Protein AF-A0ABC8M854-F1 (afdb_monomer)

Solvent-accessible surface area (backbone atoms only — not comparable to full-atom values): 6717 Å² total; per-residue (Å²): 90,73,29,66,58,44,74,56,57,31,57,77,68,72,51,89,68,96,61,68,50,41,53,39,76,62,38,41,60,63,68,94,68,95,63,82,87,71,75,65,58,49,70,58,55,46,32,35,75,76,70,71,40,78,71,76,93,52,92,71,42,68,61,57,49,47,52,48,40,51,49,54,52,46,37,38,74,77,66,64,48,75,45,64,36,78,69,57,72,78,65,61,60,61,58,65,75,72,68,71,79,80,77,79,81,128

Organism: Eruca vesicaria subsp. sativa (NCBI:txid29727)

Mean predicted aligned error: 8.49 Å

Sequence (106 aa):
MVGHLLNRDLKELKMDHARVIDTSLLFKYDFSESIGKVPMPTLDHLCKSVLGYEMQKSLGRCVHEAVATMKLVRAILEHGADTSVPLPDEMLKTDESRLVPKKKKG

Radius of gyration: 17.76 Å; Cα contacts (8 Å, |Δi|>4): 101; chains: 1; bounding box: 31×63×32 Å

Secondary structure (DSSP, 8-state):
-EESSHHHHHHHTT---S--EEHHHH-EE---S--SSPPPPPHHHHHHHHHSSPPP--TTHHHHHHHHHHHHHHHHHHH---SEEPPPHHHHHHHHTT--------

pLDDT: mean 84.64, std 16.99, range [43.72, 98.0]

Structure (mmCIF, N/CA/C/O backbone):
data_AF-A0ABC8M854-F1
#
_entry.id   AF-A0ABC8M854-F1
#
loop_
_atom_site.group_PDB
_atom_site.id
_atom_site.type_symbol
_atom_site.label_atom_id
_atom_site.label_alt_id
_atom_site.label_comp_id
_atom_site.label_asym_id
_atom_site.label_entity_id
_atom_site.label_seq_id
_atom_site.pdbx_PDB_ins_code
_atom_site.Cartn_x
_atom_site.Cartn_y
_atom_site.Cartn_z
_atom_site.occupancy
_atom_site.B_iso_or_equiv
_atom_site.auth_seq_id
_atom_site.auth_comp_id
_atom_site.auth_asym_id
_atom_site.auth_atom_id
_atom_site.pdbx_PDB_model_num
ATOM 1 N N . MET A 1 1 ? -2.351 -6.178 -10.236 1.00 93.81 1 MET A N 1
ATOM 2 C CA . MET A 1 1 ? -1.268 -6.073 -9.215 1.00 93.81 1 MET A CA 1
ATOM 3 C C . MET A 1 1 ? -1.621 -5.016 -8.171 1.00 93.81 1 MET A C 1
ATOM 5 O O . MET A 1 1 ? -2.402 -4.131 -8.497 1.00 93.81 1 MET A O 1
ATOM 9 N N . VAL A 1 2 ? -1.078 -5.102 -6.951 1.00 97.50 2 VAL A N 1
ATOM 10 C CA . VAL A 1 2 ? -1.236 -4.093 -5.881 1.00 97.50 2 VAL A CA 1
ATOM 11 C C . VAL A 1 2 ? 0.150 -3.626 -5.445 1.00 97.50 2 VAL A C 1
ATOM 13 O O . VAL A 1 2 ? 1.042 -4.459 -5.314 1.00 97.50 2 VAL A O 1
ATOM 16 N N . GLY A 1 3 ? 0.331 -2.324 -5.242 1.00 97.44 3 GLY A N 1
ATOM 17 C CA . GLY A 1 3 ? 1.604 -1.746 -4.816 1.00 97.44 3 GLY A CA 1
ATOM 18 C C . GLY A 1 3 ? 1.532 -0.227 -4.700 1.00 97.44 3 GLY A C 1
ATOM 19 O O . GLY A 1 3 ? 0.444 0.344 -4.727 1.00 97.44 3 GLY A O 1
ATOM 20 N N . HIS A 1 4 ? 2.686 0.423 -4.562 1.00 97.25 4 HIS A N 1
ATOM 21 C CA . HIS A 1 4 ? 2.805 1.874 -4.416 1.00 97.25 4 HIS A CA 1
ATOM 22 C C . HIS A 1 4 ? 3.829 2.399 -5.424 1.00 97.25 4 HIS A C 1
ATOM 24 O O . HIS A 1 4 ? 4.962 1.932 -5.414 1.00 97.25 4 HIS A O 1
ATOM 30 N N . LEU A 1 5 ? 3.445 3.355 -6.277 1.00 95.62 5 LEU A N 1
ATOM 31 C CA . LEU A 1 5 ? 4.259 3.824 -7.411 1.00 95.62 5 LEU A CA 1
ATOM 32 C C . LEU A 1 5 ? 4.622 2.684 -8.384 1.00 95.62 5 LEU A C 1
ATOM 34 O O . LEU A 1 5 ? 5.745 2.602 -8.892 1.00 95.62 5 LEU A O 1
ATOM 38 N N . LEU A 1 6 ? 3.643 1.819 -8.674 1.00 95.81 6 LEU A N 1
ATOM 39 C CA . LEU A 1 6 ? 3.793 0.613 -9.498 1.00 95.81 6 LEU A CA 1
ATOM 40 C C . LEU A 1 6 ? 4.298 0.917 -10.911 1.00 95.81 6 LEU A C 1
ATOM 42 O O . LEU A 1 6 ? 4.860 0.044 -11.566 1.00 95.81 6 LEU A O 1
ATOM 46 N N . ASN A 1 7 ? 4.126 2.148 -11.396 1.00 94.62 7 ASN A N 1
ATOM 47 C CA . ASN A 1 7 ? 4.661 2.571 -12.686 1.00 94.62 7 ASN A CA 1
ATOM 48 C C . ASN A 1 7 ? 6.192 2.423 -12.769 1.00 94.62 7 ASN A C 1
ATOM 50 O O . ASN A 1 7 ? 6.719 2.211 -13.860 1.00 94.62 7 ASN A O 1
ATOM 54 N N . ARG A 1 8 ? 6.905 2.540 -11.638 1.00 94.06 8 ARG A N 1
ATOM 55 C CA . ARG A 1 8 ? 8.354 2.308 -11.573 1.00 94.06 8 ARG A CA 1
ATOM 56 C C . ARG A 1 8 ? 8.658 0.820 -11.694 1.00 94.06 8 ARG A C 1
ATOM 58 O O . ARG A 1 8 ? 9.408 0.435 -12.584 1.00 94.06 8 ARG A O 1
ATOM 65 N N . ASP A 1 9 ? 8.007 0.002 -10.874 1.00 94.50 9 ASP A N 1
ATOM 66 C CA . ASP A 1 9 ? 8.231 -1.445 -10.842 1.00 94.50 9 ASP A CA 1
ATOM 67 C C . ASP A 1 9 ? 7.893 -2.103 -12.183 1.00 94.50 9 ASP A C 1
ATOM 69 O O . ASP A 1 9 ? 8.688 -2.862 -12.729 1.00 94.50 9 ASP A O 1
ATOM 73 N N . LEU A 1 10 ? 6.741 -1.766 -12.768 1.00 96.12 10 LEU A N 1
ATOM 74 C CA . LEU A 1 10 ? 6.307 -2.312 -14.056 1.00 96.12 10 LEU A CA 1
ATOM 75 C C . LEU A 1 10 ? 7.255 -1.946 -15.198 1.00 96.12 10 LEU A C 1
ATOM 77 O O . LEU A 1 10 ? 7.517 -2.776 -16.070 1.00 96.12 10 LEU A O 1
ATOM 81 N N . LYS A 1 11 ? 7.804 -0.725 -15.177 1.00 97.06 11 LYS A N 1
ATOM 82 C CA . LYS A 1 11 ? 8.788 -0.281 -16.166 1.00 97.06 11 LYS A CA 1
ATOM 83 C C . LYS A 1 11 ? 10.079 -1.093 -16.069 1.00 97.06 11 LYS A C 1
ATOM 85 O O . LYS A 1 11 ? 10.568 -1.555 -17.098 1.00 97.06 11 LYS A O 1
ATOM 90 N N . GLU A 1 12 ? 10.606 -1.289 -14.862 1.00 97.06 12 GLU A N 1
ATOM 91 C CA . GLU A 1 12 ? 11.827 -2.077 -14.642 1.00 97.06 12 GLU A CA 1
ATOM 92 C C . GLU A 1 12 ? 11.622 -3.559 -14.987 1.00 97.06 12 GLU A C 1
ATOM 94 O O . GLU A 1 12 ? 12.473 -4.180 -15.624 1.00 97.06 12 GLU A O 1
ATOM 99 N N . LEU A 1 13 ? 10.449 -4.109 -14.660 1.00 96.19 13 LEU A N 1
ATOM 100 C CA . LEU A 1 13 ? 10.061 -5.475 -15.020 1.00 96.19 13 LEU A CA 1
ATOM 101 C C . LEU A 1 13 ? 9.733 -5.644 -16.512 1.00 96.19 13 LEU A C 1
ATOM 103 O O . LEU A 1 13 ? 9.570 -6.774 -16.969 1.00 96.19 13 LEU A O 1
ATOM 107 N N . LYS A 1 14 ? 9.643 -4.546 -17.278 1.00 97.50 14 LYS A N 1
ATOM 108 C CA . LYS A 1 14 ? 9.222 -4.527 -18.690 1.00 97.50 14 LYS A CA 1
ATOM 109 C C . LYS A 1 14 ? 7.869 -5.210 -18.899 1.00 97.50 14 LYS A C 1
ATOM 111 O O . LYS A 1 14 ? 7.661 -5.927 -19.877 1.00 97.50 14 LYS A O 1
ATOM 116 N N . MET A 1 15 ? 6.955 -4.988 -17.960 1.00 96.62 15 MET A N 1
ATOM 117 C CA . MET A 1 15 ? 5.615 -5.556 -17.974 1.00 96.62 15 M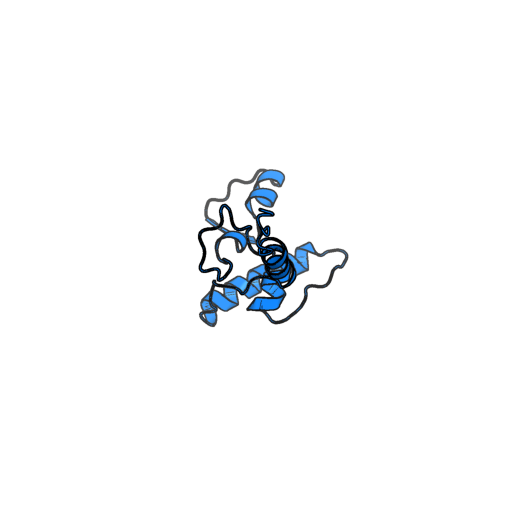ET A CA 1
ATOM 118 C C . MET A 1 15 ? 4.586 -4.470 -18.268 1.00 96.62 15 MET A C 1
ATOM 120 O O . MET A 1 15 ? 4.579 -3.424 -17.624 1.00 96.62 15 MET A O 1
ATOM 124 N N . ASP A 1 16 ? 3.673 -4.760 -19.191 1.00 95.06 16 ASP A N 1
ATOM 125 C CA . ASP A 1 16 ? 2.431 -4.008 -19.343 1.00 95.06 16 ASP A CA 1
ATOM 126 C C . ASP A 1 16 ? 1.297 -4.810 -18.697 1.00 95.06 16 ASP A C 1
ATOM 128 O O . ASP A 1 16 ? 1.003 -5.942 -19.090 1.00 95.06 16 ASP A O 1
ATOM 132 N N . HIS A 1 17 ? 0.704 -4.255 -17.642 1.00 94.94 17 HIS A N 1
ATOM 133 C CA . HIS A 1 17 ? -0.339 -4.920 -16.876 1.00 94.94 17 HIS A CA 1
ATOM 134 C C . HIS A 1 17 ? -1.545 -3.998 -16.723 1.00 94.94 17 HIS A C 1
ATOM 136 O O . HIS A 1 17 ? -1.543 -3.072 -15.916 1.00 94.94 17 HIS A O 1
ATOM 142 N N . ALA A 1 18 ? -2.610 -4.299 -17.468 1.00 93.75 18 ALA A N 1
ATOM 143 C CA . ALA A 1 18 ? -3.767 -3.418 -17.625 1.00 93.75 18 ALA A CA 1
ATOM 144 C C . ALA A 1 18 ? -4.525 -3.082 -16.324 1.00 93.75 18 ALA A C 1
ATOM 146 O O . ALA A 1 18 ? 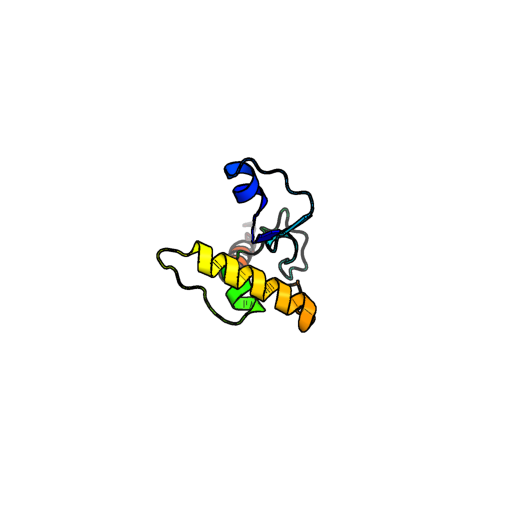-5.262 -2.101 -16.286 1.00 93.75 18 ALA A O 1
ATOM 147 N N . ARG A 1 19 ? -4.410 -3.902 -15.268 1.00 95.81 19 ARG A N 1
ATOM 148 C CA . ARG A 1 19 ? -5.175 -3.725 -14.020 1.00 95.81 19 ARG A CA 1
ATOM 149 C C . ARG A 1 19 ? -4.262 -3.646 -12.806 1.00 95.81 19 ARG A C 1
ATOM 151 O O . ARG A 1 19 ? -3.762 -4.656 -12.300 1.00 95.81 19 ARG A O 1
ATOM 158 N N . VAL A 1 20 ? -4.092 -2.435 -12.298 1.00 97.00 20 VAL A N 1
ATOM 159 C CA . VAL A 1 20 ? -3.277 -2.155 -11.117 1.00 97.00 20 VAL A CA 1
ATOM 160 C C . VAL A 1 20 ? -4.068 -1.386 -10.073 1.00 97.00 20 VAL A C 1
ATOM 162 O O . VAL A 1 20 ? -4.898 -0.546 -10.406 1.00 97.00 20 VAL A O 1
ATOM 165 N N . ILE A 1 21 ? -3.787 -1.678 -8.808 1.00 97.31 21 ILE A N 1
ATOM 166 C CA . ILE A 1 21 ? -4.181 -0.851 -7.675 1.00 97.31 21 ILE A CA 1
ATOM 167 C C . ILE A 1 21 ? -2.900 -0.203 -7.164 1.00 97.31 21 ILE A C 1
ATOM 169 O O . ILE A 1 21 ? -2.105 -0.839 -6.471 1.00 97.31 21 ILE A O 1
ATOM 173 N N . ASP A 1 22 ? -2.686 1.043 -7.575 1.00 96.81 22 ASP A N 1
ATOM 174 C CA . ASP A 1 22 ? -1.558 1.849 -7.127 1.00 96.81 22 ASP A CA 1
ATOM 175 C C . ASP A 1 22 ? -1.998 2.733 -5.959 1.00 96.81 22 ASP A C 1
ATOM 177 O O . ASP A 1 22 ? -2.743 3.699 -6.133 1.00 96.81 22 ASP A O 1
ATOM 181 N N . THR A 1 23 ? -1.545 2.400 -4.751 1.00 97.25 23 THR A N 1
ATOM 182 C CA . THR A 1 23 ? -1.938 3.124 -3.539 1.00 97.25 23 THR A CA 1
ATOM 183 C C . THR A 1 23 ? -1.442 4.570 -3.535 1.00 97.25 23 THR A C 1
ATOM 185 O O . THR A 1 23 ? -2.057 5.400 -2.876 1.00 97.25 23 THR A O 1
ATOM 188 N N . SER A 1 24 ? -0.408 4.921 -4.312 1.00 95.44 24 SER A N 1
ATOM 189 C CA . SER A 1 24 ? 0.050 6.317 -4.438 1.00 95.44 24 SER A CA 1
ATOM 190 C C . SER A 1 24 ? -0.970 7.230 -5.130 1.00 95.44 24 SER A C 1
ATOM 192 O O . SER A 1 24 ? -0.923 8.446 -4.961 1.00 95.44 24 SER A O 1
ATOM 194 N N . LEU A 1 25 ? -1.904 6.644 -5.889 1.00 94.31 25 LEU A N 1
ATOM 195 C CA . LEU A 1 25 ? -2.968 7.356 -6.600 1.00 94.31 25 LEU A CA 1
ATOM 196 C C . LEU A 1 25 ? -4.316 7.303 -5.874 1.00 94.31 25 LEU A C 1
ATOM 198 O O . LEU A 1 25 ? -5.208 8.088 -6.197 1.00 94.31 25 LEU A O 1
ATOM 202 N N . LEU A 1 26 ? -4.474 6.377 -4.924 1.00 94.62 26 LEU A N 1
ATOM 203 C CA . LEU A 1 26 ? -5.686 6.261 -4.117 1.00 94.62 26 LEU A CA 1
ATOM 204 C C . LEU A 1 26 ? -5.740 7.333 -3.034 1.00 94.62 26 LEU A C 1
ATOM 206 O O . LEU A 1 26 ? -6.785 7.946 -2.856 1.00 94.62 26 LEU A O 1
ATOM 210 N N . PHE A 1 27 ? -4.626 7.563 -2.336 1.00 94.12 27 PHE A N 1
ATOM 211 C CA . PHE A 1 27 ? -4.579 8.476 -1.198 1.00 94.12 27 PHE A CA 1
ATOM 212 C C . PHE A 1 27 ? -4.134 9.883 -1.597 1.00 94.12 27 PHE A C 1
ATOM 214 O O . PHE A 1 27 ? -3.272 10.062 -2.459 1.00 94.12 27 PHE A O 1
ATOM 221 N N . LYS A 1 28 ? -4.694 10.893 -0.932 1.00 92.06 28 LYS A N 1
ATOM 222 C CA . LYS A 1 28 ? -4.360 12.309 -1.128 1.00 92.06 28 LYS A CA 1
ATOM 223 C C . LYS A 1 28 ? -4.249 13.000 0.218 1.00 92.06 28 LYS A C 1
ATOM 225 O O . LYS A 1 28 ? -4.888 12.585 1.175 1.00 92.06 28 LYS A O 1
ATOM 230 N N . TYR A 1 29 ? -3.446 14.053 0.285 1.00 91.12 29 TYR A N 1
ATOM 231 C CA . TYR A 1 29 ? -3.413 14.873 1.486 1.00 91.12 29 TYR A CA 1
ATOM 232 C C . TYR A 1 29 ? -4.709 15.670 1.641 1.00 91.12 29 TYR A C 1
ATOM 234 O O . TYR A 1 29 ? -5.201 16.236 0.663 1.00 91.12 29 TYR A O 1
ATOM 242 N N . ASP A 1 30 ? -5.213 15.731 2.870 1.00 87.12 30 ASP A N 1
ATOM 243 C CA . ASP A 1 30 ? -6.307 16.603 3.274 1.00 87.12 30 ASP A CA 1
ATOM 244 C C . ASP A 1 30 ? -5.792 18.043 3.326 1.00 87.12 30 ASP A C 1
ATOM 246 O O . ASP A 1 30 ? -5.236 18.499 4.326 1.00 87.12 30 ASP A O 1
ATOM 250 N N . PHE A 1 31 ? -5.867 18.732 2.190 1.00 78.94 31 PHE A N 1
ATOM 251 C CA . PHE A 1 31 ? -5.407 20.106 2.057 1.00 78.94 31 PHE A CA 1
ATOM 252 C C . PHE A 1 31 ? -6.442 20.939 1.308 1.00 78.94 31 PHE A C 1
ATOM 254 O O . PHE A 1 31 ? -6.847 20.592 0.198 1.00 78.94 31 PHE A O 1
ATOM 261 N N . SER A 1 32 ? -6.865 22.046 1.920 1.00 62.09 32 SER A N 1
ATOM 262 C CA . SER A 1 32 ? -7.954 22.895 1.429 1.00 62.09 32 SER A CA 1
ATOM 263 C C . SER A 1 32 ? -7.513 23.964 0.424 1.00 62.09 32 SER A C 1
ATOM 265 O O . SER A 1 32 ? -8.368 24.575 -0.217 1.00 62.09 32 SER A O 1
ATOM 267 N N . GLU A 1 33 ? -6.208 24.197 0.250 1.00 58.56 33 GLU A N 1
ATOM 268 C CA . GLU A 1 33 ? -5.705 25.289 -0.586 1.00 58.56 33 GLU A CA 1
ATOM 269 C C . GLU A 1 33 ? -5.082 24.819 -1.904 1.00 58.56 33 GLU A C 1
ATOM 271 O O . GLU A 1 33 ? -4.353 23.830 -1.991 1.00 58.56 33 GLU A O 1
ATOM 276 N N . SER A 1 34 ? -5.345 25.587 -2.963 1.00 51.62 34 SER A N 1
ATOM 277 C CA . SER A 1 34 ? -4.835 25.388 -4.319 1.00 51.62 34 SER A CA 1
ATOM 278 C C . SER A 1 34 ? -3.347 25.750 -4.432 1.00 51.62 34 SER A C 1
ATOM 280 O O . SER A 1 34 ? -2.977 26.696 -5.130 1.00 51.62 34 SER A O 1
ATOM 282 N N . ILE A 1 35 ? -2.472 25.020 -3.740 1.00 51.94 35 ILE A N 1
ATOM 283 C CA . ILE A 1 35 ? -1.018 25.165 -3.868 1.00 51.94 35 ILE A CA 1
ATOM 284 C C . ILE A 1 35 ? -0.498 24.115 -4.852 1.00 51.94 35 ILE A C 1
ATOM 286 O O . ILE A 1 35 ? -0.200 22.990 -4.474 1.00 51.94 35 ILE A O 1
ATOM 290 N N . GLY A 1 36 ? -0.348 24.500 -6.124 1.00 62.41 36 GLY A N 1
ATOM 291 C CA . GLY A 1 36 ? 0.455 23.778 -7.125 1.00 62.41 36 GLY A CA 1
ATOM 292 C C . GLY A 1 36 ? 0.298 22.243 -7.165 1.00 62.41 36 GLY A C 1
ATOM 293 O O . GLY A 1 36 ? -0.765 21.689 -6.902 1.00 62.41 36 GLY A O 1
ATOM 294 N N . LYS A 1 37 ? 1.367 21.529 -7.550 1.00 64.25 37 LYS A N 1
ATOM 295 C CA . LYS A 1 37 ? 1.422 20.059 -7.454 1.00 64.25 37 LYS A CA 1
ATOM 296 C C . LYS A 1 37 ? 1.716 19.660 -6.006 1.00 64.25 37 LYS A C 1
ATOM 298 O O . LYS A 1 37 ? 2.880 19.631 -5.612 1.00 64.25 37 LYS A O 1
ATOM 303 N N . VAL A 1 38 ? 0.682 19.313 -5.246 1.00 71.12 38 VAL A N 1
ATOM 304 C CA . VAL A 1 38 ? 0.846 18.627 -3.957 1.00 71.12 38 VAL A CA 1
ATOM 305 C C . VAL A 1 38 ? 1.481 17.247 -4.219 1.00 71.12 38 VAL A C 1
ATOM 307 O O . VAL A 1 38 ? 1.009 16.524 -5.105 1.00 71.12 38 VAL A O 1
ATOM 310 N N . PRO A 1 39 ? 2.578 16.875 -3.531 1.00 82.38 39 PRO A N 1
ATOM 311 C CA . PRO A 1 39 ? 3.212 15.574 -3.717 1.00 82.38 39 PRO A CA 1
ATOM 312 C C . PRO A 1 39 ? 2.286 14.437 -3.264 1.00 82.38 39 PRO A C 1
ATOM 314 O O . PRO A 1 39 ? 1.461 14.613 -2.372 1.00 82.38 39 PRO A O 1
ATOM 317 N N . MET A 1 40 ? 2.437 13.256 -3.868 1.00 89.94 40 MET A N 1
ATOM 318 C CA . MET A 1 40 ? 1.712 12.059 -3.426 1.00 89.94 40 MET A CA 1
ATOM 319 C C . MET A 1 40 ? 2.157 11.667 -2.005 1.00 89.94 40 MET A C 1
ATOM 321 O O . MET A 1 40 ? 3.355 11.778 -1.709 1.00 89.94 40 MET A O 1
ATOM 325 N N . PRO A 1 41 ? 1.248 11.181 -1.140 1.00 93.88 41 PRO A N 1
ATOM 326 C CA . PRO A 1 41 ? 1.627 10.622 0.150 1.00 93.88 41 PRO A CA 1
ATOM 327 C C . PRO A 1 41 ? 2.623 9.472 0.002 1.00 93.88 41 PRO A C 1
ATOM 329 O O . PRO A 1 41 ? 2.453 8.603 -0.852 1.00 93.88 41 PRO A O 1
ATOM 332 N N . THR A 1 42 ? 3.661 9.454 0.839 1.00 94.81 42 THR A N 1
ATOM 333 C CA . THR A 1 42 ? 4.636 8.356 0.846 1.00 94.81 42 THR A CA 1
ATOM 334 C C . THR A 1 42 ? 4.040 7.115 1.503 1.00 94.81 42 THR A C 1
ATOM 336 O O . THR A 1 42 ? 3.194 7.219 2.390 1.00 94.81 42 THR A O 1
ATOM 339 N N . LEU A 1 43 ? 4.516 5.925 1.130 1.00 95.88 43 LEU A N 1
ATOM 340 C CA . LEU A 1 43 ? 4.062 4.684 1.762 1.00 95.88 43 LEU A CA 1
ATOM 341 C C . LEU A 1 43 ? 4.297 4.666 3.282 1.00 95.88 43 LEU A C 1
ATOM 343 O O . LEU A 1 43 ? 3.443 4.172 4.012 1.00 95.88 43 LEU A O 1
ATOM 347 N N . ASP A 1 44 ? 5.406 5.234 3.766 1.00 95.06 44 ASP A N 1
ATOM 348 C CA . ASP A 1 44 ? 5.685 5.343 5.207 1.00 95.06 44 ASP A CA 1
ATOM 349 C C . ASP A 1 44 ? 4.625 6.200 5.913 1.00 95.06 44 ASP A C 1
ATOM 351 O O . ASP A 1 44 ? 4.097 5.803 6.953 1.00 95.06 44 ASP A O 1
ATOM 355 N N . HIS A 1 45 ? 4.270 7.342 5.314 1.00 95.50 45 HIS A N 1
ATOM 356 C CA . HIS A 1 45 ? 3.226 8.220 5.839 1.00 95.50 45 HIS A CA 1
ATOM 357 C C . HIS A 1 45 ? 1.862 7.535 5.835 1.00 95.50 45 HIS A C 1
ATOM 359 O O . HIS A 1 45 ? 1.157 7.559 6.837 1.00 95.50 45 HIS A O 1
ATOM 365 N N . LEU A 1 46 ? 1.517 6.836 4.751 1.00 96.50 46 LEU A N 1
ATOM 366 C CA . LEU A 1 46 ? 0.273 6.069 4.671 1.00 96.50 46 LEU A CA 1
ATOM 367 C C . LEU A 1 46 ? 0.205 4.958 5.724 1.00 96.50 46 LEU A C 1
ATOM 369 O O . LEU A 1 46 ? -0.835 4.786 6.355 1.00 96.50 46 LEU A O 1
ATOM 373 N N . CYS A 1 47 ? 1.299 4.229 5.966 1.00 96.38 47 CYS A N 1
ATOM 374 C CA . CYS A 1 47 ? 1.344 3.235 7.043 1.00 96.38 47 CYS A CA 1
ATOM 375 C C . CYS A 1 47 ? 1.058 3.8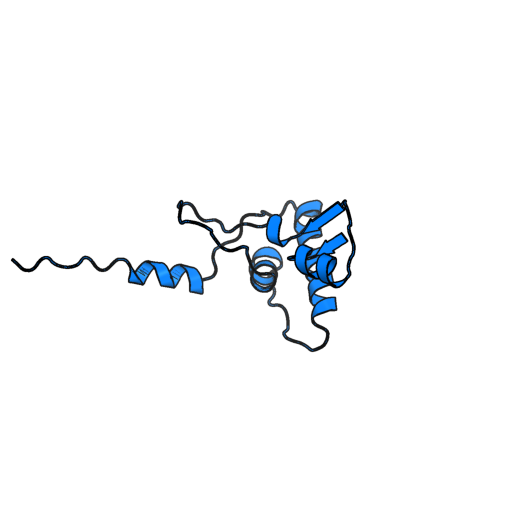79 8.402 1.00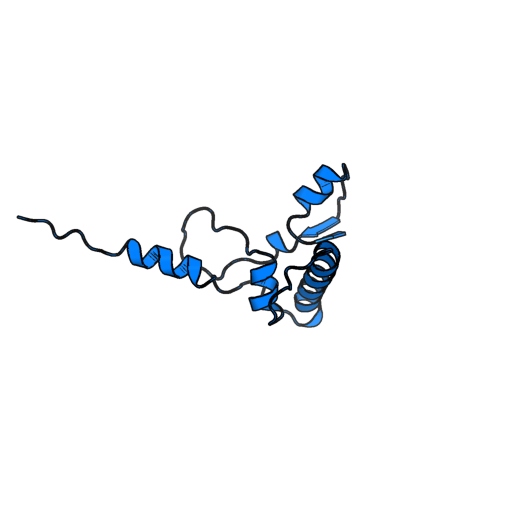 96.38 47 CYS A C 1
ATOM 377 O O . CYS A 1 47 ? 0.252 3.362 9.174 1.00 96.38 47 CYS A O 1
ATOM 379 N N . LYS A 1 48 ? 1.670 5.034 8.672 1.00 95.88 48 LYS A N 1
ATOM 380 C CA . LYS A 1 48 ? 1.487 5.744 9.935 1.00 95.88 48 LYS A CA 1
ATOM 381 C C . LYS A 1 48 ? 0.064 6.283 10.088 1.00 95.88 48 LYS A C 1
ATOM 383 O O . LYS A 1 48 ? -0.569 6.020 11.104 1.00 95.88 48 LYS A O 1
ATOM 388 N N . SER A 1 49 ? -0.443 6.999 9.087 1.00 94.94 49 SER A N 1
ATOM 389 C CA . SER A 1 49 ? -1.739 7.684 9.146 1.00 94.94 49 SER A CA 1
ATOM 390 C C . SER A 1 49 ? -2.939 6.749 9.026 1.00 94.94 49 SER A C 1
ATOM 392 O O . SER A 1 49 ? -3.947 6.990 9.679 1.00 94.94 49 SER A O 1
ATOM 394 N N . VAL A 1 50 ? -2.848 5.697 8.208 1.00 96.06 50 VAL A N 1
ATOM 395 C CA . VAL A 1 50 ? -3.987 4.808 7.913 1.00 96.06 50 VAL A CA 1
ATOM 396 C C . VAL A 1 50 ? -3.915 3.513 8.717 1.00 96.06 50 VAL A C 1
ATOM 398 O O . VAL A 1 50 ? -4.932 3.036 9.209 1.00 96.06 50 VAL A O 1
ATOM 401 N N . LEU A 1 51 ? -2.722 2.923 8.858 1.00 95.31 51 LEU A N 1
ATOM 402 C CA . LEU A 1 51 ? -2.545 1.637 9.548 1.00 95.31 51 LEU A CA 1
ATOM 403 C C . LEU A 1 51 ? -2.077 1.787 11.004 1.00 95.31 51 LEU A C 1
ATOM 405 O O . LEU A 1 51 ? -2.031 0.790 11.724 1.00 95.31 51 LEU A O 1
ATOM 409 N N . GLY A 1 52 ? -1.720 3.000 11.437 1.00 95.19 52 GLY A N 1
ATOM 410 C CA . GLY A 1 52 ? -1.325 3.292 12.814 1.00 95.19 52 GLY A CA 1
ATOM 411 C C . GLY A 1 52 ? 0.048 2.750 13.220 1.00 95.19 52 GLY A C 1
ATOM 412 O O . GLY A 1 52 ? 0.309 2.619 14.414 1.00 95.19 52 GLY A O 1
ATOM 413 N N . TYR A 1 53 ? 0.928 2.411 12.270 1.00 94.94 53 TYR A N 1
ATOM 414 C CA . TYR A 1 53 ? 2.281 1.935 12.582 1.00 94.94 53 TYR A CA 1
ATOM 415 C C . TYR A 1 53 ? 3.345 2.519 11.650 1.00 94.94 53 TYR A C 1
ATOM 417 O O . TYR A 1 53 ? 3.101 2.782 10.474 1.00 94.94 53 TYR A O 1
ATOM 425 N N . GLU A 1 54 ? 4.565 2.665 12.166 1.00 92.44 54 GLU A N 1
ATOM 426 C CA . GLU A 1 54 ? 5.725 3.066 11.368 1.00 92.44 54 GLU A CA 1
ATOM 427 C C . GLU A 1 54 ? 6.396 1.839 10.742 1.00 92.44 54 GLU A C 1
ATOM 429 O O . GLU A 1 54 ? 6.660 0.835 11.411 1.00 92.44 54 GLU A O 1
ATOM 434 N N . MET A 1 55 ? 6.658 1.896 9.435 1.00 89.50 55 MET A N 1
ATOM 435 C CA . MET A 1 55 ? 7.291 0.785 8.730 1.00 89.50 55 MET A CA 1
ATOM 436 C C . MET A 1 55 ? 8.774 0.685 9.109 1.00 89.50 55 MET A C 1
ATOM 438 O O . MET A 1 55 ? 9.513 1.670 9.083 1.00 89.50 55 MET A O 1
ATOM 442 N N . GLN A 1 56 ? 9.231 -0.524 9.444 1.00 83.50 56 GLN A N 1
ATOM 443 C CA . GLN A 1 56 ? 10.636 -0.749 9.777 1.00 83.50 56 GLN A CA 1
ATOM 444 C C . GLN A 1 56 ? 11.535 -0.573 8.547 1.00 83.50 56 GLN A C 1
ATOM 446 O O . GLN A 1 56 ? 11.262 -1.098 7.467 1.00 83.50 56 GLN A O 1
ATOM 451 N N . LYS A 1 57 ? 12.658 0.125 8.734 1.00 83.19 57 LYS A N 1
ATOM 452 C CA . LYS A 1 57 ? 13.719 0.248 7.729 1.00 83.19 57 LYS A CA 1
ATOM 453 C C . LYS A 1 57 ? 14.659 -0.953 7.847 1.00 83.19 57 LYS A C 1
ATOM 455 O O . LYS A 1 57 ? 15.655 -0.891 8.562 1.00 83.19 57 LYS A O 1
ATOM 460 N N . SER A 1 58 ? 14.316 -2.054 7.183 1.00 83.00 58 SER A N 1
ATOM 461 C CA . SER A 1 58 ? 15.062 -3.320 7.232 1.00 83.00 58 SER A CA 1
ATOM 462 C C . SER A 1 58 ? 15.557 -3.776 5.854 1.00 83.00 58 SER A C 1
ATOM 464 O O . SER A 1 58 ? 15.092 -3.316 4.808 1.00 83.00 58 SER A O 1
ATOM 466 N N . LEU A 1 59 ? 16.515 -4.712 5.845 1.00 77.25 59 LEU A N 1
ATOM 467 C CA . LEU A 1 59 ? 16.847 -5.487 4.646 1.00 77.25 59 LEU A CA 1
ATOM 468 C C . LEU A 1 59 ? 15.619 -6.315 4.229 1.00 77.25 59 LEU A C 1
ATOM 470 O O . LEU A 1 59 ? 14.948 -6.892 5.079 1.00 77.25 59 LEU A O 1
ATOM 474 N N . GLY A 1 60 ? 15.318 -6.377 2.929 1.00 76.62 60 GLY A N 1
ATOM 475 C CA . GLY A 1 60 ? 14.114 -7.064 2.434 1.00 76.62 60 GLY A CA 1
ATOM 476 C C . GLY A 1 60 ? 12.818 -6.251 2.559 1.00 76.62 60 GLY A C 1
ATOM 477 O O . GLY A 1 60 ? 11.726 -6.819 2.524 1.00 76.62 60 GLY A O 1
ATOM 478 N N . ARG A 1 61 ? 12.928 -4.918 2.668 1.00 87.31 61 ARG A N 1
ATOM 479 C CA . ARG A 1 61 ? 11.809 -3.965 2.773 1.00 87.31 61 ARG A CA 1
ATOM 480 C C . ARG A 1 61 ? 10.678 -4.202 1.760 1.00 87.31 61 ARG A C 1
ATOM 482 O O . ARG A 1 61 ? 9.524 -4.021 2.123 1.00 87.31 61 ARG A O 1
ATOM 489 N N . CYS A 1 62 ? 10.975 -4.681 0.550 1.00 90.81 62 CYS A N 1
ATOM 490 C CA . CYS A 1 62 ? 9.975 -4.906 -0.502 1.00 90.81 62 CYS A CA 1
ATOM 491 C C . CYS A 1 62 ? 8.842 -5.863 -0.091 1.00 90.81 62 CYS A C 1
ATOM 493 O O . CYS A 1 62 ? 7.690 -5.647 -0.460 1.00 90.81 62 CYS A O 1
ATOM 495 N N . VAL A 1 63 ? 9.131 -6.894 0.714 1.00 92.81 63 VAL A N 1
ATOM 496 C CA . VAL A 1 63 ? 8.092 -7.807 1.222 1.00 92.81 63 VAL A CA 1
ATOM 497 C C . VAL A 1 63 ? 7.189 -7.071 2.211 1.00 92.81 63 VAL A C 1
ATOM 499 O O . VAL A 1 63 ? 5.967 -7.196 2.147 1.00 92.81 63 VAL A O 1
ATOM 502 N N . HIS A 1 64 ? 7.770 -6.255 3.093 1.00 93.56 64 HIS A N 1
ATOM 503 C CA . HIS A 1 64 ? 7.009 -5.429 4.030 1.00 93.56 64 HIS A CA 1
ATOM 504 C C . HIS A 1 64 ? 6.170 -4.369 3.308 1.00 93.56 64 HIS A C 1
ATOM 506 O O . HIS A 1 64 ? 5.020 -4.160 3.683 1.00 93.56 64 HIS A O 1
ATOM 512 N N . GLU A 1 65 ? 6.697 -3.763 2.246 1.00 94.75 65 GLU A N 1
ATOM 513 C CA . GLU A 1 65 ? 5.983 -2.805 1.397 1.00 94.75 65 GLU A CA 1
ATOM 514 C C . GLU A 1 65 ? 4.811 -3.464 0.659 1.00 94.75 65 GLU A C 1
ATOM 516 O O . GLU A 1 65 ? 3.697 -2.937 0.663 1.00 94.75 65 GLU A O 1
ATOM 521 N N . ALA A 1 66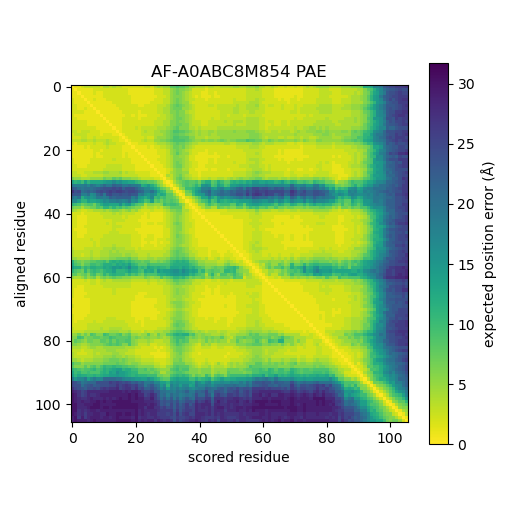 ? 5.011 -4.660 0.099 1.00 95.56 66 ALA A N 1
ATOM 522 C CA . ALA A 1 66 ? 3.941 -5.436 -0.526 1.00 95.56 66 ALA A CA 1
ATOM 523 C C . ALA A 1 66 ? 2.832 -5.796 0.482 1.00 95.56 66 ALA A C 1
ATOM 525 O O . ALA A 1 66 ? 1.642 -5.642 0.200 1.00 95.56 66 ALA A O 1
ATOM 526 N 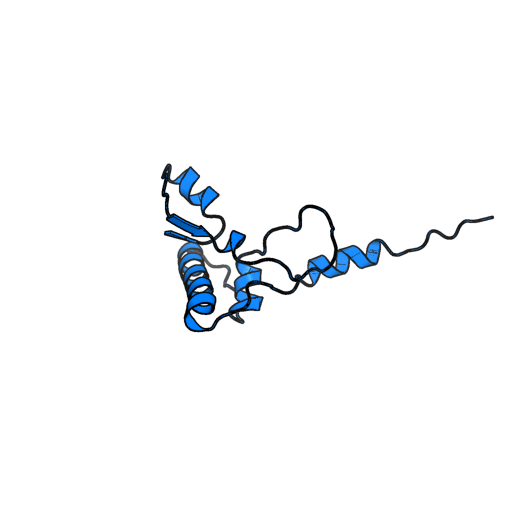N . VAL A 1 67 ? 3.204 -6.215 1.696 1.00 95.88 67 VAL A N 1
ATOM 527 C CA . VAL A 1 67 ? 2.237 -6.491 2.772 1.00 95.88 67 VAL A CA 1
ATOM 528 C C . VAL A 1 67 ? 1.508 -5.215 3.206 1.00 95.88 67 VAL A C 1
ATOM 530 O O . VAL A 1 67 ? 0.289 -5.237 3.377 1.00 95.88 67 VAL A O 1
ATOM 533 N N . ALA A 1 68 ? 2.220 -4.101 3.376 1.00 96.88 68 ALA A N 1
ATOM 534 C CA . ALA A 1 68 ? 1.643 -2.827 3.796 1.00 96.88 68 ALA A CA 1
ATOM 535 C C . ALA A 1 68 ? 0.647 -2.281 2.763 1.00 96.88 68 ALA A C 1
ATOM 537 O O . ALA A 1 68 ? -0.470 -1.909 3.115 1.00 96.88 68 ALA A O 1
ATOM 538 N N . THR A 1 69 ? 1.007 -2.299 1.480 1.00 97.75 69 THR A N 1
ATOM 539 C CA . THR A 1 69 ? 0.120 -1.864 0.389 1.00 97.75 69 THR A CA 1
ATOM 540 C C . THR A 1 69 ? -1.140 -2.719 0.294 1.00 97.75 69 THR A C 1
ATOM 542 O O . THR A 1 69 ? -2.230 -2.174 0.129 1.00 97.75 69 THR A O 1
ATOM 545 N N . MET A 1 70 ? -1.035 -4.036 0.499 1.00 98.00 70 MET A N 1
ATOM 546 C CA . MET A 1 70 ? -2.211 -4.906 0.583 1.00 98.00 70 MET A CA 1
ATOM 547 C C . MET A 1 70 ? -3.100 -4.565 1.789 1.00 98.00 70 MET A C 1
ATOM 549 O O . MET A 1 70 ? -4.323 -4.522 1.659 1.00 98.00 70 MET A O 1
ATOM 553 N N . LYS A 1 71 ? -2.510 -4.280 2.958 1.00 97.75 71 LYS A N 1
ATOM 554 C CA . LYS A 1 71 ? -3.263 -3.839 4.145 1.00 97.75 71 LYS A CA 1
ATOM 555 C C . LYS A 1 71 ? -3.999 -2.518 3.905 1.00 97.75 71 LYS A C 1
ATOM 557 O O . LYS A 1 71 ? -5.153 -2.415 4.302 1.00 97.75 71 LYS A O 1
ATOM 562 N N . LEU A 1 72 ? -3.377 -1.552 3.225 1.00 97.94 72 LEU A N 1
ATOM 563 C CA . LEU A 1 72 ? -4.026 -0.287 2.852 1.00 97.94 72 LEU A CA 1
ATOM 564 C C . LEU A 1 72 ? -5.259 -0.520 1.970 1.00 97.94 72 LEU A C 1
ATOM 566 O O . LEU A 1 72 ? -6.322 0.029 2.239 1.00 97.94 72 LEU A O 1
ATOM 570 N N . VAL A 1 73 ? -5.145 -1.374 0.949 1.00 97.81 73 VAL A N 1
ATOM 571 C CA . VAL A 1 73 ? -6.283 -1.703 0.074 1.00 97.81 73 VAL A CA 1
ATOM 572 C C . VAL A 1 73 ? -7.396 -2.402 0.852 1.00 97.81 73 VAL A C 1
ATOM 574 O O . VAL A 1 73 ? -8.564 -2.055 0.688 1.00 97.81 73 VAL A O 1
ATOM 577 N N . ARG A 1 74 ? -7.054 -3.343 1.740 1.00 97.88 74 ARG A N 1
ATOM 578 C CA . ARG A 1 74 ? -8.042 -3.989 2.615 1.00 97.88 74 ARG A CA 1
ATOM 579 C C . ARG A 1 74 ? -8.731 -2.995 3.546 1.00 97.88 74 ARG A C 1
ATOM 581 O O . ARG A 1 74 ? -9.939 -3.091 3.703 1.00 97.88 74 ARG A O 1
ATOM 588 N N . ALA A 1 75 ? -8.013 -2.019 4.101 1.00 96.12 75 ALA A N 1
ATOM 589 C CA . ALA A 1 75 ? -8.614 -0.988 4.946 1.00 96.12 75 ALA A CA 1
ATOM 590 C C . ALA A 1 75 ? -9.689 -0.179 4.196 1.00 96.12 75 ALA A C 1
ATOM 592 O O . ALA A 1 75 ? -10.749 0.100 4.753 1.00 96.12 75 ALA A O 1
ATOM 593 N N . ILE A 1 76 ? -9.468 0.126 2.913 1.00 95.88 76 ILE A N 1
ATOM 594 C CA . ILE A 1 76 ? -10.476 0.782 2.066 1.00 95.88 76 ILE A CA 1
ATOM 595 C C . ILE A 1 76 ? -11.670 -0.154 1.824 1.00 95.88 76 ILE A C 1
ATOM 597 O O . ILE A 1 76 ? -12.814 0.234 2.040 1.00 95.88 76 ILE A O 1
ATOM 601 N N . LEU A 1 77 ? -11.415 -1.390 1.381 1.00 95.62 77 LEU A N 1
ATOM 602 C CA . LEU A 1 77 ? -12.471 -2.312 0.945 1.00 95.62 77 LEU A CA 1
ATOM 603 C C . LEU A 1 77 ? -13.324 -2.865 2.094 1.00 95.62 77 LEU A C 1
ATOM 605 O O . LEU A 1 77 ? -14.529 -3.028 1.934 1.00 95.62 77 LEU A O 1
ATOM 609 N N . GLU A 1 78 ? -12.705 -3.193 3.225 1.00 95.25 78 GLU A N 1
ATOM 610 C CA . GLU A 1 78 ? -13.362 -3.874 4.347 1.00 95.25 78 GLU A CA 1
ATOM 611 C C . GLU A 1 78 ? -13.867 -2.898 5.410 1.00 95.25 78 GLU A C 1
ATOM 613 O O . GLU A 1 78 ? -14.848 -3.185 6.094 1.00 95.25 78 GLU A O 1
ATOM 618 N N . HIS A 1 79 ? -13.196 -1.755 5.571 1.00 89.00 79 HIS A N 1
ATOM 619 C CA . HIS A 1 79 ? -13.470 -0.816 6.660 1.00 89.00 79 HIS A CA 1
ATOM 620 C C . HIS A 1 79 ? -13.891 0.572 6.175 1.00 89.00 79 HIS A C 1
ATOM 622 O O . HIS A 1 79 ? -14.184 1.428 7.005 1.00 89.00 79 HIS A O 1
ATOM 628 N N . GLY A 1 80 ? -13.944 0.801 4.858 1.00 90.56 80 GLY A N 1
ATOM 629 C CA . GLY A 1 80 ? -14.312 2.099 4.297 1.00 90.56 80 GLY A CA 1
ATOM 630 C C . GLY A 1 80 ? -13.352 3.212 4.714 1.00 90.56 80 GLY A C 1
ATOM 631 O O . GLY A 1 80 ? -13.794 4.341 4.908 1.00 90.56 80 GLY A O 1
ATOM 632 N N . ALA A 1 81 ? -12.068 2.887 4.913 1.00 86.75 81 ALA A N 1
ATOM 633 C CA . ALA A 1 81 ? -11.068 3.864 5.329 1.00 86.75 81 ALA A CA 1
ATOM 634 C C . ALA A 1 81 ? -11.036 5.065 4.371 1.00 86.75 81 ALA A C 1
ATOM 636 O O . ALA A 1 81 ? -11.068 4.889 3.149 1.00 86.75 81 ALA A O 1
ATOM 637 N N . ASP A 1 82 ? -10.945 6.271 4.939 1.00 89.25 82 ASP A N 1
ATOM 638 C CA . ASP A 1 82 ? -10.808 7.492 4.153 1.00 89.25 82 ASP A CA 1
ATOM 639 C C . ASP A 1 82 ? -9.495 7.462 3.356 1.00 89.25 82 ASP A C 1
ATOM 641 O O . ASP A 1 82 ? -8.460 6.954 3.797 1.00 89.25 82 ASP A O 1
ATOM 645 N N . THR A 1 83 ? -9.565 7.998 2.145 1.00 93.75 83 THR A N 1
ATOM 646 C CA . THR A 1 83 ? -8.417 8.172 1.256 1.00 93.75 83 THR A CA 1
ATOM 647 C C . THR A 1 83 ? -7.780 9.555 1.395 1.00 93.75 83 THR A C 1
ATOM 649 O O . THR A 1 83 ? -6.693 9.785 0.862 1.00 93.75 83 THR A O 1
ATOM 652 N N . SER A 1 84 ? -8.418 10.461 2.139 1.00 93.25 84 SER A N 1
ATOM 653 C CA . SER A 1 84 ? -7.827 11.710 2.603 1.00 93.25 84 SER A CA 1
ATOM 654 C C . SER A 1 84 ? -6.957 11.452 3.837 1.00 93.25 84 SER A C 1
ATOM 656 O O . SER A 1 84 ? -7.415 10.875 4.821 1.00 93.25 84 SER A O 1
ATOM 658 N N . VAL A 1 85 ? -5.682 11.841 3.789 1.00 93.38 85 VAL A N 1
ATOM 659 C CA . VAL A 1 85 ? -4.728 11.669 4.897 1.00 93.38 85 VAL A CA 1
ATOM 660 C C . VAL A 1 85 ? -4.181 13.018 5.360 1.00 93.38 85 VAL A C 1
ATOM 662 O O . VAL A 1 85 ? -3.950 13.892 4.528 1.00 93.38 85 VAL A O 1
ATOM 665 N N . PRO A 1 86 ? -3.914 13.219 6.660 1.00 91.81 86 PRO A N 1
ATOM 666 C CA . PRO A 1 86 ? -3.371 14.485 7.149 1.00 91.81 86 PRO A CA 1
ATOM 667 C C . PRO A 1 86 ? -2.002 14.778 6.525 1.00 91.81 86 PRO A C 1
ATOM 669 O O . PRO A 1 86 ? -1.263 13.848 6.189 1.00 91.81 86 PRO A O 1
ATOM 672 N N . LEU A 1 87 ? -1.636 16.057 6.387 1.00 89.62 87 LEU A N 1
ATOM 673 C CA . LEU A 1 87 ? -0.273 16.408 5.982 1.00 89.62 87 LEU A CA 1
ATOM 674 C C . LEU A 1 87 ? 0.749 15.977 7.041 1.00 89.62 87 LEU A C 1
ATOM 676 O O . LEU A 1 87 ? 0.447 16.013 8.233 1.00 89.62 87 LEU A O 1
ATOM 680 N N . PRO A 1 88 ? 1.978 15.622 6.631 1.00 86.69 88 PRO A N 1
ATOM 681 C CA . PRO A 1 88 ? 3.071 15.408 7.562 1.00 86.69 88 PRO A CA 1
ATOM 682 C C . PRO A 1 88 ? 3.459 16.734 8.226 1.00 86.69 88 PRO A C 1
ATOM 684 O O . PRO A 1 88 ? 3.520 17.776 7.563 1.00 86.69 88 PRO A O 1
ATOM 687 N N . ASP A 1 89 ? 3.813 16.684 9.509 1.00 81.44 89 ASP A N 1
ATOM 688 C CA . ASP A 1 89 ? 4.231 17.859 10.286 1.00 81.44 89 ASP A CA 1
ATOM 689 C C . ASP A 1 89 ? 5.397 18.625 9.641 1.00 81.44 89 ASP A C 1
ATOM 691 O O . ASP A 1 89 ? 5.509 19.843 9.796 1.00 81.44 89 ASP A O 1
ATOM 695 N N . GLU A 1 90 ? 6.285 17.941 8.909 1.00 78.06 90 GLU A N 1
ATOM 696 C CA . GLU A 1 90 ? 7.404 18.598 8.224 1.00 78.06 90 GLU A CA 1
ATOM 697 C C . GLU A 1 90 ? 6.938 19.516 7.086 1.00 78.06 90 GLU A C 1
ATOM 699 O O . GLU A 1 90 ? 7.564 20.546 6.823 1.00 78.06 90 GLU A O 1
ATOM 704 N N . MET A 1 91 ? 5.827 19.173 6.429 1.00 74.69 91 MET A N 1
ATOM 705 C CA . MET A 1 91 ? 5.271 19.972 5.337 1.00 74.69 91 MET A CA 1
ATOM 706 C C . MET A 1 91 ? 4.527 21.203 5.860 1.00 74.69 91 MET A C 1
ATOM 708 O O . MET A 1 91 ? 4.646 22.270 5.264 1.00 74.69 91 MET A O 1
ATOM 712 N N . LEU A 1 92 ? 3.854 21.095 7.009 1.00 69.62 92 LEU A N 1
ATOM 713 C CA . LEU A 1 92 ? 3.135 22.211 7.638 1.00 69.62 92 LEU A CA 1
ATOM 714 C C . LEU A 1 92 ? 4.079 23.334 8.108 1.00 69.62 92 LEU A C 1
ATOM 716 O O . LEU A 1 92 ? 3.769 24.515 7.974 1.00 69.62 92 LEU A O 1
ATOM 720 N N . LYS A 1 93 ? 5.280 22.988 8.590 1.00 60.19 93 LYS A N 1
ATOM 721 C CA . LYS A 1 93 ? 6.276 23.963 9.085 1.00 60.19 93 LYS A CA 1
ATOM 722 C C . LYS A 1 93 ? 6.868 24.860 7.994 1.00 60.19 93 LYS A C 1
ATOM 724 O O . LYS A 1 93 ? 7.429 25.911 8.298 1.00 60.19 93 LYS A O 1
ATOM 729 N N . THR A 1 94 ? 6.776 24.461 6.726 1.00 54.56 94 THR A N 1
ATOM 730 C CA . THR A 1 94 ? 7.364 25.232 5.620 1.00 54.56 94 THR A CA 1
ATOM 731 C C . THR A 1 94 ? 6.534 26.483 5.295 1.00 54.56 94 THR A C 1
ATOM 733 O O . THR A 1 94 ? 7.108 27.503 4.900 1.00 54.56 94 THR A O 1
ATOM 736 N N . ASP A 1 95 ? 5.220 26.462 5.539 1.00 51.19 95 ASP A N 1
ATOM 737 C CA . ASP A 1 95 ? 4.334 27.598 5.248 1.00 51.19 95 ASP A CA 1
ATOM 738 C C . ASP A 1 95 ? 4.423 28.739 6.275 1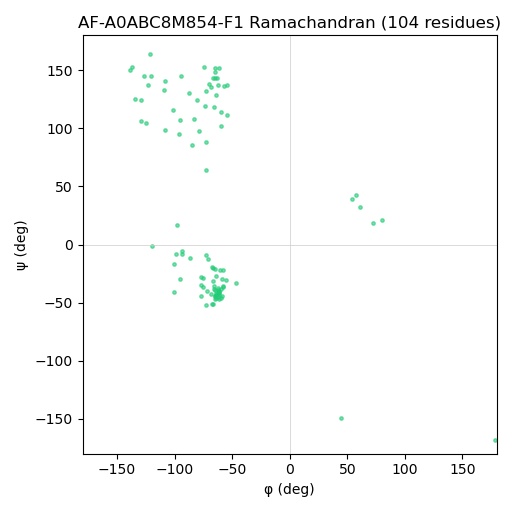.00 51.19 95 ASP A C 1
ATOM 740 O O . ASP A 1 95 ? 4.300 29.907 5.898 1.00 51.19 95 ASP A O 1
ATOM 744 N N . GLU A 1 96 ? 4.773 28.467 7.538 1.00 48.62 96 GLU A N 1
ATOM 745 C CA . GLU A 1 96 ? 4.943 29.529 8.548 1.00 48.62 96 GLU A CA 1
ATOM 746 C C . GLU A 1 96 ? 6.094 30.496 8.212 1.00 48.62 96 GLU A C 1
ATOM 748 O O . GLU A 1 96 ? 6.053 31.682 8.548 1.00 48.62 96 GLU A O 1
ATOM 753 N N . SER A 1 97 ? 7.103 30.035 7.464 1.00 43.78 97 SER A N 1
ATOM 754 C CA . SER A 1 97 ? 8.233 30.871 7.033 1.00 43.78 97 SER A CA 1
ATOM 755 C C . SER A 1 97 ? 7.874 31.917 5.962 1.00 43.78 97 SER A C 1
ATOM 757 O O . SER A 1 97 ? 8.652 32.842 5.714 1.00 43.78 97 SER A O 1
ATOM 759 N N . ARG A 1 98 ? 6.690 31.817 5.338 1.00 49.78 98 ARG A N 1
ATOM 760 C CA . ARG A 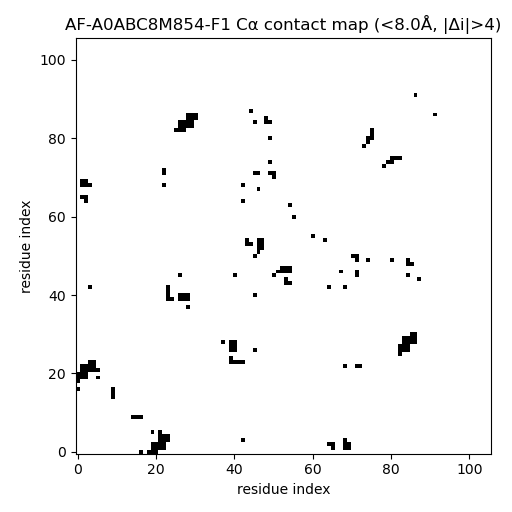1 98 ? 6.213 32.750 4.297 1.00 49.78 98 ARG A CA 1
ATOM 761 C C . ARG A 1 98 ? 5.359 33.899 4.839 1.00 49.78 98 ARG A C 1
ATOM 763 O O . ARG A 1 98 ? 5.039 34.815 4.085 1.00 49.78 98 ARG A O 1
ATOM 770 N N . LEU A 1 99 ? 5.036 33.898 6.134 1.00 46.16 99 LEU A N 1
ATOM 771 C CA . LEU A 1 99 ? 4.094 34.838 6.752 1.00 46.16 99 LEU A CA 1
ATOM 772 C C . LEU A 1 99 ? 4.737 36.042 7.458 1.00 46.16 99 LEU A C 1
ATOM 774 O O . LEU A 1 99 ? 4.057 36.730 8.214 1.00 46.16 99 LEU A O 1
ATOM 778 N N . VAL A 1 100 ? 6.009 36.376 7.211 1.00 43.72 100 VAL A N 1
ATOM 779 C CA . VAL A 1 100 ? 6.588 37.609 7.781 1.00 43.72 100 VAL A CA 1
ATOM 780 C C . VAL A 1 100 ? 6.220 38.818 6.901 1.00 43.72 100 VAL A C 1
ATOM 782 O O . VAL A 1 100 ? 6.787 38.964 5.812 1.00 43.72 100 VAL A O 1
ATOM 785 N N . PRO A 1 101 ? 5.315 39.732 7.317 1.00 44.22 101 PRO A N 1
ATOM 786 C CA . PRO A 1 101 ? 5.052 40.940 6.549 1.00 44.22 101 PRO A CA 1
ATOM 787 C C . PRO A 1 101 ? 6.307 41.817 6.539 1.00 44.22 101 PRO A C 1
ATOM 789 O O . PRO A 1 101 ? 6.777 42.290 7.578 1.00 44.22 101 PRO A O 1
ATOM 792 N N . LYS A 1 102 ? 6.854 42.069 5.343 1.00 47.75 102 LYS A N 1
ATOM 793 C CA . LYS A 1 102 ? 7.886 43.089 5.135 1.00 47.75 102 LYS A CA 1
ATOM 794 C C . LYS A 1 102 ? 7.314 44.443 5.562 1.00 47.75 102 LYS A C 1
ATOM 796 O O . LYS A 1 102 ? 6.545 45.053 4.822 1.00 47.75 102 LYS A O 1
ATOM 801 N N . LYS A 1 103 ? 7.695 44.925 6.751 1.00 45.62 103 LYS A N 1
ATOM 802 C CA . LYS A 1 103 ? 7.463 46.316 7.162 1.00 45.62 103 LYS A CA 1
ATOM 803 C C . LYS A 1 103 ? 8.064 47.233 6.091 1.00 45.62 103 LYS A C 1
ATOM 805 O O . LYS A 1 103 ? 9.284 47.277 5.932 1.00 45.62 103 LYS A O 1
ATOM 810 N N . LYS A 1 104 ? 7.211 47.944 5.346 1.00 47.88 104 LYS A N 1
ATOM 811 C CA . LYS A 1 104 ? 7.624 49.074 4.505 1.00 47.88 104 LYS A CA 1
ATOM 812 C C . LYS A 1 104 ? 8.256 50.116 5.428 1.00 47.88 104 LYS A C 1
ATOM 814 O O . LYS A 1 104 ? 7.571 50.655 6.293 1.00 47.88 104 LYS A O 1
ATOM 819 N N . LYS A 1 105 ? 9.559 50.354 5.275 1.00 50.72 105 LYS A N 1
ATOM 820 C CA . LYS A 1 105 ? 10.211 51.541 5.835 1.00 50.72 105 LYS A CA 1
ATOM 821 C C . LYS A 1 105 ? 9.773 52.731 4.977 1.00 50.72 105 LYS A C 1
ATOM 823 O O . LYS A 1 10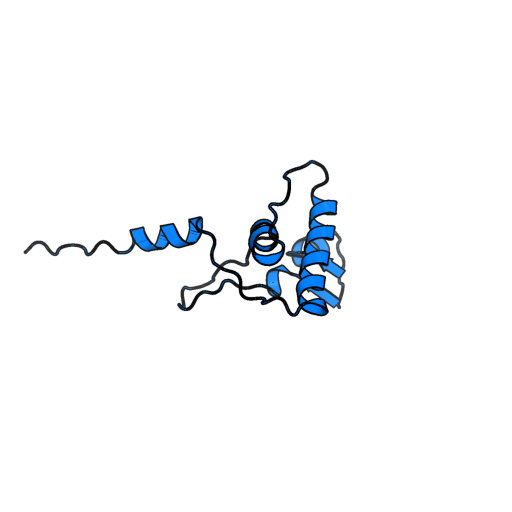5 ? 9.954 52.676 3.760 1.00 50.72 105 LYS A O 1
ATOM 828 N N . GLY A 1 106 ? 9.107 53.695 5.609 1.00 55.38 106 GLY A N 1
ATOM 829 C CA . GLY A 1 106 ? 8.907 55.039 5.065 1.00 55.38 106 GLY A CA 1
ATOM 830 C C . GLY A 1 106 ? 10.152 55.891 5.238 1.00 55.38 106 GLY A C 1
ATOM 831 O O . GLY A 1 106 ? 11.060 55.448 5.983 1.00 55.38 106 GLY A O 1
#

InterPro domains:
  IPR012337 Ribonuclease H-like superfamily [SSF53098] (2-83)
  IPR036397 Ribonuclease H superfamily [G3DSA:3.30.420.10] (1-87)
  IPR047021 RNA exonuclease REXO1/REXO3/REXO4-like [PTHR12801] (2-85)

Nearest PDB structures (foldseek):
  6r9p-assembly1_A  TM=8.339E-01  e=5.874E-03  Saccharomyces cerevisiae S288C
  2d7d-assembly1_A  TM=2.662E-01  e=4.119E+00  Bacillus subtilis

Foldseek 3Di:
DWAAPCVVVCVVVVHDDPDYHHLQVQADEPDDDPDDDDHGDDLQQCCCFQVVDGQDPDPVCVVVRVVSRVVSVCCCVVVVTDRHTHDDPVVVVVVVVVPDPDPDDD